Protein AF-A0A1H7P5F9-F1 (afdb_monomer_lite)

Structure (mmCIF, N/CA/C/O backbone):
data_AF-A0A1H7P5F9-F1
#
_entry.id   AF-A0A1H7P5F9-F1
#
loop_
_atom_site.group_PDB
_atom_site.id
_atom_site.type_symbol
_atom_site.label_atom_id
_atom_site.label_alt_id
_atom_site.label_comp_id
_atom_site.label_asym_id
_atom_site.label_entity_id
_atom_site.label_seq_id
_atom_site.pdbx_PDB_ins_code
_atom_site.Cartn_x
_atom_site.Cartn_y
_atom_site.Cartn_z
_atom_site.occupancy
_atom_site.B_iso_or_equiv
_atom_site.auth_seq_id
_atom_site.auth_comp_id
_atom_site.auth_asym_id
_atom_site.auth_atom_id
_atom_site.pdbx_PDB_model_num
ATOM 1 N N . MET A 1 1 ? -18.809 -48.783 -41.019 1.00 44.72 1 MET A N 1
ATOM 2 C CA . MET A 1 1 ? -17.643 -48.450 -41.864 1.00 44.72 1 MET A CA 1
ATOM 3 C C . MET A 1 1 ? -16.505 -48.135 -40.899 1.00 44.72 1 MET A C 1
ATOM 5 O O . MET A 1 1 ? -16.394 -47.000 -40.481 1.00 44.72 1 MET A O 1
ATOM 9 N N . THR A 1 2 ? -15.866 -49.085 -40.213 1.00 42.94 2 THR A N 1
ATOM 10 C CA . THR A 1 2 ? -15.049 -50.239 -40.646 1.00 42.94 2 THR A CA 1
ATOM 11 C C . THR A 1 2 ? -13.835 -49.830 -41.473 1.00 42.94 2 THR A C 1
ATOM 13 O O . THR A 1 2 ? -14.049 -49.273 -42.546 1.00 42.94 2 THR A O 1
ATOM 16 N N . ARG A 1 3 ? -12.647 -50.276 -41.003 1.00 43.41 3 ARG A N 1
ATOM 17 C CA . ARG A 1 3 ? -11.311 -50.387 -41.648 1.00 43.41 3 ARG A CA 1
ATOM 18 C C . ARG A 1 3 ? -10.291 -49.308 -41.211 1.00 43.41 3 ARG A C 1
ATOM 20 O O . ARG A 1 3 ? -10.634 -48.141 -41.223 1.00 43.41 3 ARG A O 1
ATOM 27 N N . THR A 1 4 ? -9.051 -49.599 -40.788 1.00 47.84 4 THR A N 1
ATOM 28 C CA . THR A 1 4 ? -8.259 -50.852 -40.770 1.00 47.84 4 THR A CA 1
ATOM 29 C C . THR A 1 4 ? -7.071 -50.731 -39.803 1.00 47.84 4 THR A C 1
ATOM 31 O O . THR A 1 4 ? -6.454 -49.675 -39.714 1.00 47.84 4 THR A O 1
ATOM 34 N N . SER A 1 5 ? -6.720 -51.848 -39.164 1.00 47.62 5 SER A N 1
ATOM 35 C CA . SER A 1 5 ? -5.436 -52.154 -38.515 1.00 47.62 5 SER A CA 1
ATOM 36 C C . SER A 1 5 ? -4.243 -52.233 -39.481 1.00 47.62 5 SER A C 1
ATOM 38 O O . SER A 1 5 ? -4.428 -52.623 -40.632 1.00 47.62 5 SER A O 1
ATOM 40 N N . SER A 1 6 ? -3.022 -52.028 -38.969 1.00 47.69 6 SER A N 1
ATOM 41 C CA . SER A 1 6 ? -1.807 -52.865 -39.178 1.00 47.69 6 SER A CA 1
ATOM 42 C C . SER A 1 6 ? -0.624 -52.201 -38.446 1.00 47.69 6 SER A C 1
ATOM 44 O O . SER A 1 6 ? -0.371 -51.029 -38.679 1.00 47.69 6 SER A O 1
ATOM 46 N N . LEU A 1 7 ? -0.049 -52.760 -37.373 1.00 47.75 7 LEU A N 1
ATOM 47 C CA . LEU A 1 7 ? 0.849 -53.928 -37.244 1.00 47.75 7 LEU A CA 1
ATOM 48 C C . LEU A 1 7 ? 2.283 -53.718 -37.785 1.00 47.75 7 LEU A C 1
ATOM 50 O O . LEU A 1 7 ? 2.477 -53.593 -38.987 1.00 47.75 7 LEU A O 1
ATOM 54 N N . LEU A 1 8 ? 3.235 -53.914 -36.853 1.00 44.25 8 LEU A N 1
ATOM 55 C CA . LEU A 1 8 ? 4.447 -54.760 -36.932 1.00 44.25 8 LEU A CA 1
ATOM 56 C C . LEU A 1 8 ? 5.853 -54.159 -37.188 1.00 44.25 8 LEU A C 1
ATOM 58 O O . LEU A 1 8 ? 6.039 -53.231 -37.961 1.00 44.25 8 LEU A O 1
ATOM 62 N N . LEU A 1 9 ? 6.814 -54.875 -36.565 1.00 47.16 9 LEU A N 1
ATOM 63 C CA . LEU A 1 9 ? 8.297 -54.876 -36.593 1.00 47.16 9 LEU A CA 1
ATOM 64 C C . LEU A 1 9 ? 9.006 -53.842 -35.687 1.00 47.16 9 LEU A C 1
ATOM 66 O O . LEU A 1 9 ? 8.858 -52.648 -35.882 1.00 47.16 9 LEU A O 1
ATOM 70 N N . ALA A 1 10 ? 9.689 -54.197 -34.585 1.00 46.78 10 ALA A N 1
ATOM 71 C CA . ALA A 1 10 ? 10.784 -55.159 -34.323 1.00 46.78 10 ALA A CA 1
ATOM 72 C C . ALA A 1 10 ? 12.167 -54.720 -34.859 1.00 46.78 10 ALA A C 1
ATOM 74 O O . ALA A 1 10 ? 12.345 -54.574 -36.062 1.00 46.78 10 ALA A O 1
ATOM 75 N N . GLY A 1 11 ? 13.152 -54.597 -33.954 1.00 41.41 11 GLY A N 1
ATOM 76 C CA . GLY A 1 11 ? 14.588 -54.424 -34.252 1.00 41.41 11 GLY A CA 1
ATOM 77 C C . GLY A 1 11 ? 15.309 -53.646 -33.136 1.00 41.41 11 GLY A C 1
ATOM 78 O O . GLY A 1 11 ? 15.104 -52.449 -33.016 1.00 41.41 11 GLY A O 1
ATOM 79 N N . LEU A 1 12 ? 15.917 -54.285 -32.130 1.00 45.88 12 LEU A N 1
ATOM 80 C CA . LEU A 1 12 ? 17.264 -54.892 -32.087 1.00 45.88 12 LEU A CA 1
ATOM 81 C C . LEU A 1 12 ? 18.403 -53.881 -31.771 1.00 45.88 12 LEU A C 1
ATOM 83 O O . LEU A 1 12 ? 18.889 -53.193 -32.653 1.00 45.88 12 LEU A O 1
ATOM 87 N N . VAL A 1 13 ? 18.818 -53.891 -30.492 1.00 49.22 13 VAL A N 1
ATOM 88 C CA . VAL A 1 13 ? 20.190 -53.851 -29.915 1.00 49.22 13 VAL A CA 1
ATOM 89 C C . VAL A 1 13 ? 21.206 -52.794 -30.393 1.00 49.22 13 VAL A C 1
ATOM 91 O O . VAL A 1 13 ? 21.656 -52.842 -31.528 1.00 49.22 13 VAL A O 1
ATOM 94 N N . ALA A 1 14 ? 21.734 -52.001 -29.445 1.00 51.66 14 ALA A N 1
ATOM 95 C CA . ALA A 1 14 ? 23.181 -51.893 -29.160 1.00 51.66 14 ALA A CA 1
ATOM 96 C C . ALA A 1 14 ? 23.442 -50.969 -27.954 1.00 51.66 14 ALA A C 1
ATOM 98 O O . ALA A 1 14 ? 23.385 -49.747 -28.059 1.00 51.66 14 ALA A O 1
ATOM 99 N N . SER A 1 15 ? 23.763 -51.565 -26.804 1.00 54.12 15 SER A N 1
ATOM 100 C CA . SER A 1 15 ? 24.386 -50.864 -25.680 1.00 54.12 15 SER A CA 1
ATOM 101 C C . SER A 1 15 ? 25.860 -50.640 -25.999 1.00 54.12 15 SER A C 1
ATOM 103 O O . SER A 1 15 ? 26.593 -51.607 -26.205 1.00 54.12 15 SER A O 1
ATOM 105 N N . ILE A 1 16 ? 26.306 -49.386 -26.002 1.00 61.62 16 ILE A N 1
ATOM 106 C CA . ILE A 1 16 ? 27.727 -49.039 -26.068 1.00 61.62 16 ILE A CA 1
ATOM 107 C C . ILE A 1 16 ? 28.034 -48.206 -24.825 1.00 61.62 16 ILE A C 1
ATOM 109 O O . ILE A 1 16 ? 27.622 -47.055 -24.714 1.00 61.62 16 ILE A O 1
ATOM 113 N N . VAL A 1 17 ? 28.712 -48.820 -23.856 1.00 56.66 17 VAL A N 1
ATOM 114 C CA . VAL A 1 17 ? 29.304 -48.120 -22.713 1.00 56.66 17 VAL A CA 1
ATOM 115 C C . VAL A 1 17 ? 30.685 -47.657 -23.160 1.00 56.66 17 VAL A C 1
ATOM 117 O O . VAL A 1 17 ? 31.570 -48.482 -23.372 1.00 56.66 17 VAL A O 1
ATOM 120 N N . ALA A 1 18 ? 30.863 -46.349 -23.322 1.00 53.03 18 ALA A N 1
ATOM 121 C CA . ALA A 1 18 ? 32.164 -45.735 -23.549 1.00 53.03 18 ALA A CA 1
ATOM 122 C C . ALA A 1 18 ? 32.508 -44.849 -22.345 1.00 53.03 18 ALA A C 1
ATOM 124 O O . ALA A 1 18 ? 31.961 -43.762 -22.175 1.00 53.03 18 ALA A O 1
ATOM 125 N N . THR A 1 19 ? 33.420 -45.329 -21.501 1.00 53.97 19 THR A N 1
ATOM 126 C CA . THR A 1 19 ? 34.118 -44.504 -20.513 1.00 53.97 19 THR A CA 1
ATOM 127 C C . THR A 1 19 ? 35.189 -43.707 -21.252 1.00 53.97 19 THR A C 1
ATOM 129 O O . THR A 1 19 ? 36.195 -44.270 -21.677 1.00 53.97 19 THR A O 1
ATOM 132 N N . GLY A 1 20 ? 34.972 -42.403 -21.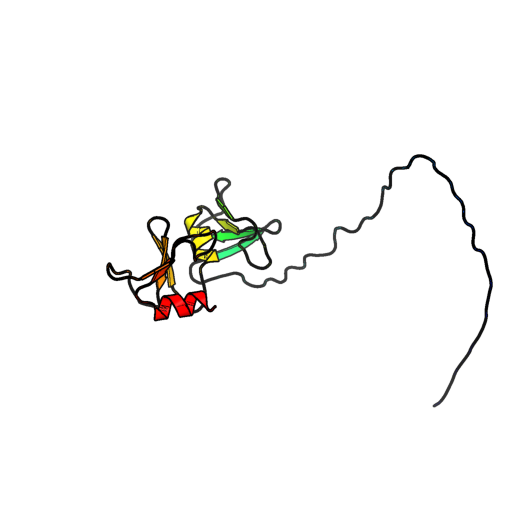411 1.00 44.53 20 GLY A N 1
ATOM 133 C CA . GLY A 1 20 ? 35.951 -41.474 -21.966 1.00 44.53 20 GLY A CA 1
ATOM 134 C C . GLY A 1 20 ? 35.974 -40.178 -21.164 1.00 44.53 20 GLY A C 1
ATOM 135 O O . GLY A 1 20 ? 35.083 -39.349 -21.299 1.00 44.53 20 GLY A O 1
ATOM 136 N N . CYS A 1 21 ? 36.996 -39.999 -20.327 1.00 51.12 21 CYS A N 1
ATOM 137 C CA . CYS A 1 21 ? 37.340 -38.711 -19.733 1.00 51.12 21 CYS A CA 1
ATOM 138 C C . CYS A 1 21 ? 38.146 -37.899 -20.750 1.00 51.12 21 CYS A C 1
ATOM 140 O O . CYS A 1 21 ? 39.348 -38.129 -20.821 1.00 51.12 21 CYS A O 1
ATOM 142 N N . GLN A 1 22 ? 37.545 -36.960 -21.491 1.00 49.72 22 GLN A N 1
ATOM 143 C CA . GLN A 1 22 ? 38.282 -35.863 -22.138 1.00 49.72 22 GLN A CA 1
ATOM 144 C C . GLN A 1 22 ? 37.436 -34.576 -22.191 1.00 49.72 22 GLN A C 1
ATOM 146 O O . GLN A 1 22 ? 36.313 -34.563 -22.682 1.00 49.72 22 GLN A O 1
ATOM 151 N N . THR A 1 23 ? 38.025 -33.534 -21.599 1.00 50.75 23 THR A N 1
ATOM 152 C CA . THR A 1 23 ? 37.916 -32.079 -21.817 1.00 50.75 23 THR A CA 1
ATOM 153 C C . THR A 1 23 ? 36.934 -31.579 -22.881 1.00 50.75 23 THR A C 1
ATOM 155 O O . THR A 1 23 ? 36.986 -31.987 -24.036 1.00 50.75 23 THR A O 1
ATOM 158 N N . GLY A 1 24 ? 36.070 -30.649 -22.457 1.00 53.44 24 GLY A N 1
ATOM 159 C CA . GLY A 1 24 ? 34.863 -30.248 -23.172 1.00 53.44 24 GLY A CA 1
ATOM 160 C C . GLY A 1 24 ? 35.047 -29.373 -24.415 1.00 53.44 24 GLY A C 1
ATOM 161 O O . GLY A 1 24 ? 36.111 -28.792 -24.632 1.00 53.44 24 GLY A O 1
ATOM 162 N N . PRO A 1 25 ? 33.956 -29.220 -25.181 1.00 45.00 25 PRO A N 1
ATOM 163 C CA . PRO A 1 25 ? 33.768 -28.127 -26.113 1.00 45.00 25 PRO A CA 1
ATOM 164 C C . PRO A 1 25 ? 32.578 -27.236 -25.724 1.00 45.00 25 PRO A C 1
ATOM 166 O O . PRO A 1 25 ? 31.573 -27.677 -25.163 1.00 45.00 25 PRO A O 1
ATOM 169 N N . SER A 1 26 ? 32.724 -25.962 -26.070 1.00 51.34 26 SER A N 1
ATOM 170 C CA . SER A 1 26 ? 31.680 -24.959 -26.238 1.00 51.34 26 SER A CA 1
ATOM 171 C C . SER A 1 26 ? 30.434 -25.536 -26.923 1.00 51.34 26 SER A C 1
ATOM 173 O O . SER A 1 26 ? 30.554 -26.183 -27.962 1.00 51.34 26 SER A O 1
ATOM 175 N N . HIS A 1 27 ? 29.248 -25.264 -26.374 1.00 41.50 27 HIS A N 1
ATOM 176 C CA . HIS A 1 27 ? 27.984 -25.439 -27.087 1.00 41.50 27 HIS A CA 1
ATOM 177 C C . HIS A 1 27 ? 27.381 -24.054 -27.326 1.00 41.50 27 HIS A C 1
ATOM 179 O O . HIS A 1 27 ? 26.786 -23.448 -26.436 1.00 41.50 27 HIS A O 1
ATOM 185 N N . GLU A 1 28 ? 27.609 -23.545 -28.534 1.00 39.44 28 GLU A N 1
ATOM 186 C CA . GLU A 1 28 ? 26.688 -22.638 -29.208 1.00 39.44 28 GLU A CA 1
ATOM 187 C C . GLU A 1 28 ? 25.398 -23.405 -29.530 1.00 39.44 28 GLU A C 1
ATOM 189 O O . GLU A 1 28 ? 25.458 -24.560 -29.949 1.00 39.44 28 GLU A O 1
ATOM 194 N N . GLY A 1 29 ? 24.249 -22.743 -29.381 1.00 45.19 29 GLY A N 1
ATOM 195 C CA . GLY A 1 29 ? 23.033 -23.106 -30.109 1.00 45.19 29 GLY A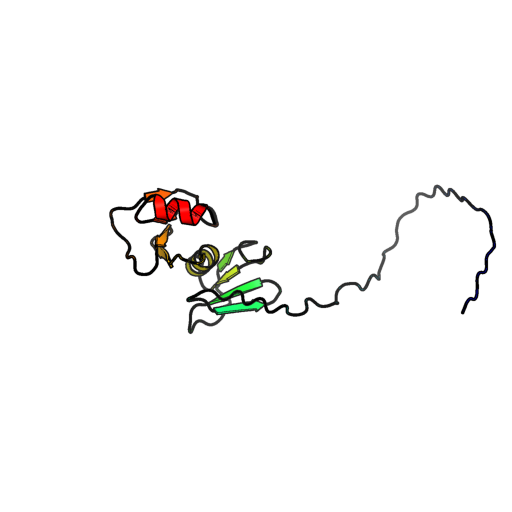 CA 1
ATOM 196 C C . GLY A 1 29 ? 21.975 -23.895 -29.340 1.00 45.19 29 GLY A C 1
ATOM 197 O O . GLY A 1 29 ? 21.671 -25.031 -29.689 1.00 45.19 29 GLY A O 1
ATOM 198 N N . VAL A 1 30 ? 21.319 -23.245 -28.379 1.00 42.75 30 VAL A N 1
ATOM 199 C CA . VAL A 1 30 ? 19.860 -23.372 -28.249 1.00 42.75 30 VAL A CA 1
ATOM 200 C C . VAL A 1 30 ? 19.264 -21.968 -28.259 1.00 42.75 30 VAL A C 1
ATOM 202 O O . VAL A 1 30 ? 19.122 -21.320 -27.227 1.00 42.75 30 VAL A O 1
ATOM 205 N N . ASP A 1 31 ? 18.950 -21.487 -29.461 1.00 44.84 31 ASP A N 1
ATOM 206 C CA . ASP A 1 31 ? 17.992 -20.407 -29.667 1.00 44.84 31 ASP A CA 1
ATOM 207 C C . ASP A 1 31 ? 16.634 -20.876 -29.137 1.00 44.84 31 ASP A C 1
ATOM 209 O O . ASP A 1 31 ? 15.879 -21.586 -29.802 1.00 44.84 31 ASP A O 1
ATOM 213 N N . ALA A 1 32 ? 16.363 -20.532 -27.885 1.00 46.66 32 ALA A N 1
ATOM 214 C CA . ALA A 1 32 ? 15.090 -20.754 -27.222 1.00 46.66 32 ALA A CA 1
ATOM 215 C C . ALA A 1 32 ? 14.796 -19.586 -26.277 1.00 46.66 32 ALA A C 1
ATOM 217 O O . ALA A 1 32 ? 14.463 -19.798 -25.121 1.00 46.66 32 ALA A O 1
ATOM 218 N N . ASP A 1 33 ? 14.937 -18.347 -26.745 1.00 38.59 33 ASP A N 1
ATOM 219 C CA . ASP A 1 33 ? 14.446 -17.196 -25.990 1.00 38.59 33 ASP A CA 1
ATOM 220 C C . ASP A 1 33 ? 13.941 -16.132 -26.962 1.00 38.59 33 ASP A C 1
ATOM 222 O O . ASP A 1 33 ? 14.694 -15.436 -27.638 1.00 38.59 33 ASP A O 1
ATOM 226 N N . GLY A 1 34 ? 12.626 -16.110 -27.138 1.00 45.22 34 GLY A N 1
ATOM 227 C CA . GLY A 1 34 ? 11.981 -15.261 -28.134 1.00 45.22 34 GLY A CA 1
ATOM 228 C C . GLY A 1 34 ? 10.551 -15.655 -28.472 1.00 45.22 34 GLY A C 1
ATOM 229 O O . GLY A 1 34 ? 9.967 -15.084 -29.385 1.00 45.22 34 GLY A O 1
ATOM 230 N N . GLN A 1 35 ? 9.951 -16.602 -27.749 1.00 38.81 35 GLN A N 1
ATOM 231 C CA . GLN A 1 35 ? 8.507 -16.799 -27.783 1.00 38.81 35 GLN A CA 1
ATOM 232 C C . GLN A 1 35 ? 7.873 -16.167 -26.551 1.00 38.81 35 GLN A C 1
ATOM 234 O O . GLN A 1 35 ? 7.572 -16.808 -25.554 1.00 38.81 35 GLN A O 1
ATOM 239 N N . GLN A 1 36 ? 7.608 -14.873 -26.733 1.00 44.78 36 GLN A N 1
ATOM 240 C CA . GLN A 1 36 ? 6.263 -14.355 -26.550 1.00 44.78 36 GLN A CA 1
ATOM 241 C C . GLN A 1 36 ? 5.774 -14.403 -25.097 1.00 44.78 36 GLN A C 1
ATOM 243 O O . GLN A 1 36 ? 4.851 -15.138 -24.755 1.00 44.78 36 GLN A O 1
ATOM 248 N N . ALA A 1 37 ? 6.282 -13.475 -24.278 1.00 39.09 37 ALA A N 1
ATOM 249 C CA . ALA A 1 37 ? 5.436 -12.839 -23.272 1.00 39.09 37 ALA A CA 1
ATOM 250 C C . ALA A 1 37 ? 4.385 -11.999 -24.018 1.00 39.09 37 ALA A C 1
ATOM 252 O O . ALA A 1 37 ? 4.448 -10.775 -24.104 1.00 39.09 37 ALA A O 1
ATOM 253 N N . SER A 1 38 ? 3.453 -12.699 -24.667 1.00 37.91 38 SER A N 1
ATOM 254 C CA . SER A 1 38 ? 2.199 -12.141 -25.135 1.00 37.91 38 SER A CA 1
ATOM 255 C C . SER A 1 38 ? 1.604 -11.375 -23.971 1.00 37.91 38 SER A C 1
ATOM 257 O O . SER A 1 38 ? 1.339 -11.970 -22.928 1.00 37.91 38 SER A O 1
ATOM 259 N N . ALA A 1 39 ? 1.439 -10.072 -24.183 1.00 45.34 39 ALA A N 1
ATOM 260 C CA . ALA A 1 39 ? 0.678 -9.155 -23.365 1.00 45.34 39 ALA A CA 1
ATOM 261 C C . ALA A 1 39 ? -0.685 -9.769 -23.016 1.00 45.34 39 ALA A C 1
ATOM 263 O O . ALA A 1 39 ? -1.692 -9.556 -23.690 1.00 45.34 39 ALA A O 1
ATOM 264 N N . GLN A 1 40 ? -0.721 -10.551 -21.943 1.00 40.56 40 GLN A N 1
ATOM 265 C CA . GLN A 1 40 ? -1.914 -10.680 -21.142 1.00 40.56 40 GLN A CA 1
ATOM 266 C C . GLN A 1 40 ? -1.975 -9.355 -20.397 1.00 40.56 40 GLN A C 1
ATOM 268 O O . GLN A 1 40 ? -1.328 -9.182 -19.370 1.00 40.56 40 GLN A O 1
ATOM 273 N N . ASN A 1 41 ? -2.669 -8.377 -20.981 1.00 45.47 41 ASN A N 1
ATOM 274 C CA . ASN A 1 41 ? -3.001 -7.122 -20.315 1.00 45.47 41 ASN A CA 1
ATOM 275 C C . ASN A 1 41 ? -3.980 -7.427 -19.167 1.00 45.47 41 ASN A C 1
ATOM 277 O O . ASN A 1 41 ? -5.151 -7.054 -19.219 1.00 45.47 41 ASN A O 1
ATOM 281 N N . ALA A 1 42 ? -3.534 -8.164 -18.148 1.00 60.16 42 ALA A N 1
ATOM 282 C CA . ALA A 1 42 ? -4.152 -8.092 -16.844 1.00 60.16 42 ALA A CA 1
ATOM 283 C C . ALA A 1 42 ? -3.938 -6.648 -16.392 1.00 60.16 42 ALA A C 1
ATOM 285 O O . ALA A 1 42 ? -2.804 -6.209 -16.210 1.00 60.16 42 ALA A O 1
ATOM 286 N N . SER A 1 43 ? -5.020 -5.874 -16.322 1.00 81.25 43 SER A N 1
ATOM 287 C CA . SER A 1 43 ? -4.932 -4.523 -15.783 1.00 81.25 43 SER A CA 1
ATOM 288 C C . SER A 1 43 ? -4.531 -4.654 -14.317 1.00 81.25 43 SER A C 1
ATOM 290 O O . SER A 1 43 ? -5.259 -5.224 -13.503 1.00 81.25 43 SER A O 1
ATOM 292 N N . TYR A 1 44 ? -3.333 -4.168 -14.005 1.00 92.25 44 TYR A N 1
ATOM 293 C CA . TYR A 1 44 ? -2.823 -4.054 -12.642 1.00 92.25 44 TYR A CA 1
ATOM 294 C C . TYR A 1 44 ? -3.272 -2.743 -11.988 1.00 92.25 44 TYR A C 1
ATOM 296 O O . TYR A 1 44 ? -2.840 -2.417 -10.881 1.00 92.25 44 TYR A O 1
ATOM 304 N N . ASP A 1 45 ? -4.143 -1.988 -12.659 1.00 91.88 45 ASP A N 1
ATOM 305 C CA . ASP A 1 45 ? -4.594 -0.698 -12.181 1.00 91.88 45 ASP A CA 1
ATOM 306 C C . ASP A 1 45 ? -5.400 -0.863 -10.895 1.00 91.88 45 ASP A C 1
ATOM 308 O O . ASP A 1 45 ? -6.297 -1.700 -10.763 1.00 91.88 45 ASP A O 1
ATOM 312 N N . LYS A 1 46 ? -5.068 -0.014 -9.929 1.00 93.06 46 LYS A N 1
ATOM 313 C CA . LYS A 1 46 ? -5.779 0.111 -8.661 1.00 93.06 46 LYS A CA 1
ATOM 314 C C . LYS A 1 46 ? -6.301 1.541 -8.542 1.00 93.06 46 LYS A C 1
ATOM 316 O O . LYS A 1 46 ? -5.694 2.447 -9.114 1.00 93.06 46 LYS A O 1
ATOM 321 N N . PRO A 1 47 ? -7.392 1.790 -7.797 1.00 90.44 47 PRO A N 1
ATOM 322 C CA . PRO A 1 47 ? -7.898 3.145 -7.603 1.00 90.44 47 PRO A CA 1
ATOM 323 C C . PRO A 1 47 ? -6.791 4.109 -7.155 1.00 90.44 47 PRO A C 1
ATOM 325 O O . PRO A 1 47 ? -6.085 3.838 -6.187 1.00 90.44 47 PRO A O 1
ATOM 328 N N . GLY A 1 48 ? -6.630 5.224 -7.873 1.00 90.06 48 GLY A N 1
ATOM 329 C CA . GLY A 1 48 ? -5.593 6.225 -7.588 1.00 90.06 48 GLY A CA 1
ATOM 330 C C . GLY A 1 48 ? -4.206 5.929 -8.172 1.00 90.06 48 GLY A C 1
ATOM 331 O O . GLY A 1 48 ? -3.301 6.743 -7.983 1.00 90.06 48 GLY A O 1
ATOM 332 N N . PHE A 1 49 ? -4.042 4.826 -8.909 1.00 94.50 49 PHE A N 1
ATOM 333 C CA . PHE A 1 49 ? -2.796 4.449 -9.570 1.00 94.50 49 PHE A CA 1
ATOM 334 C C . PHE A 1 49 ? -3.027 4.133 -11.047 1.00 94.50 49 PHE A C 1
ATOM 336 O O . PHE A 1 49 ? -4.019 3.513 -11.422 1.00 94.50 49 PHE A O 1
ATOM 343 N N . HIS A 1 50 ? -2.071 4.535 -11.870 1.00 93.56 50 HIS A N 1
ATOM 344 C CA . HIS A 1 50 ? -1.910 4.080 -13.237 1.00 93.56 50 HIS A CA 1
ATOM 345 C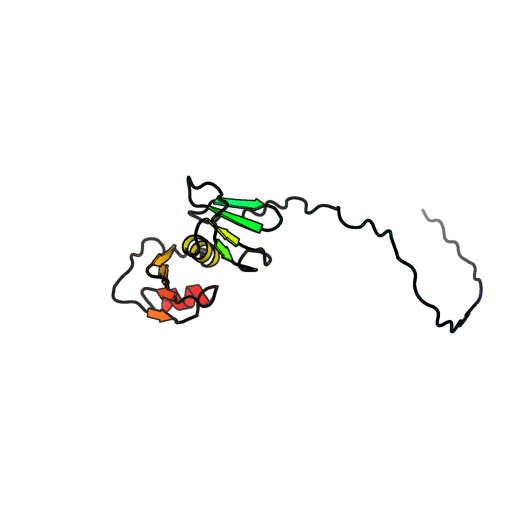 C . HIS A 1 50 ? -0.699 3.155 -13.298 1.00 93.56 50 HIS A C 1
ATOM 347 O O . HIS A 1 50 ? 0.352 3.471 -12.727 1.00 93.56 50 HIS A O 1
ATOM 353 N N . THR A 1 51 ? -0.858 2.012 -13.959 1.00 94.88 51 THR A N 1
ATOM 354 C CA . THR A 1 51 ? 0.186 1.000 -14.053 1.00 94.88 51 THR A CA 1
ATOM 355 C C . THR A 1 51 ? 0.586 0.699 -15.485 1.00 94.88 51 THR A C 1
ATOM 357 O O . THR A 1 51 ? -0.235 0.695 -16.398 1.00 94.88 51 THR A O 1
ATOM 360 N N . GLU A 1 52 ? 1.873 0.427 -15.677 1.00 94.38 52 GLU A N 1
ATOM 361 C CA . GLU A 1 52 ? 2.428 0.062 -16.976 1.00 94.38 52 GLU A CA 1
ATOM 362 C C . GLU A 1 52 ? 3.516 -0.993 -16.787 1.00 94.38 52 GLU A C 1
ATOM 364 O O . GLU A 1 52 ? 4.341 -0.885 -15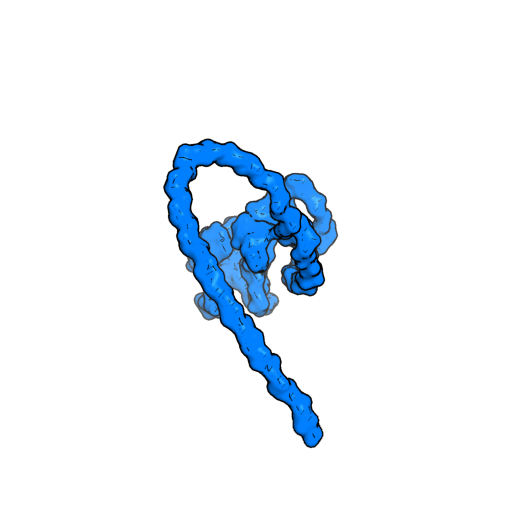.879 1.00 94.38 52 GLU A O 1
ATOM 369 N N . VAL A 1 53 ? 3.533 -2.024 -17.630 1.00 94.81 53 VAL A N 1
ATOM 370 C CA . VAL A 1 53 ? 4.581 -3.049 -17.594 1.00 94.81 53 VAL A CA 1
ATOM 371 C C . VAL A 1 53 ? 5.662 -2.703 -18.611 1.00 94.81 53 VAL A C 1
ATOM 373 O O . VAL A 1 53 ? 5.382 -2.585 -19.799 1.00 94.81 53 VAL A O 1
ATOM 376 N N . GLU A 1 54 ? 6.904 -2.586 -18.149 1.00 92.94 54 GLU A N 1
ATOM 377 C CA . GLU A 1 54 ? 8.088 -2.296 -18.966 1.00 92.94 54 GLU A CA 1
ATOM 378 C C . GLU A 1 54 ? 9.240 -3.188 -18.493 1.00 92.94 54 GLU A C 1
ATOM 380 O O . GLU A 1 54 ? 9.514 -3.264 -17.293 1.00 92.94 54 GLU A O 1
ATOM 385 N N . ASP A 1 55 ? 9.892 -3.902 -19.413 1.00 90.88 55 ASP A N 1
ATOM 386 C CA . ASP A 1 55 ? 11.008 -4.818 -19.118 1.00 90.88 55 ASP A CA 1
ATOM 387 C C . ASP A 1 55 ? 10.717 -5.834 -17.991 1.00 90.88 55 ASP A C 1
ATOM 389 O O . ASP A 1 55 ? 11.568 -6.127 -17.146 1.00 90.88 55 ASP A O 1
ATOM 393 N N . GLY A 1 56 ? 9.480 -6.343 -17.927 1.00 91.12 56 GLY A N 1
ATOM 394 C CA . GLY A 1 56 ? 9.040 -7.281 -16.882 1.00 91.12 56 GLY A CA 1
ATOM 395 C C . GLY A 1 56 ? 8.909 -6.656 -15.486 1.00 91.12 56 GLY A C 1
ATOM 396 O O . GLY A 1 56 ? 8.889 -7.362 -14.475 1.00 91.12 56 GLY A O 1
ATOM 397 N N . ARG A 1 57 ? 8.854 -5.324 -15.403 1.00 95.31 57 ARG A N 1
ATOM 398 C CA . ARG A 1 57 ? 8.669 -4.559 -14.167 1.00 95.31 57 ARG A CA 1
ATOM 399 C C . ARG A 1 57 ? 7.382 -3.761 -14.254 1.00 95.31 57 ARG A C 1
ATOM 401 O O . ARG A 1 57 ? 7.033 -3.245 -15.310 1.00 95.31 57 ARG A O 1
ATOM 408 N N . LEU A 1 58 ? 6.709 -3.626 -13.121 1.00 97.12 58 LEU A N 1
ATOM 409 C CA . LEU A 1 58 ? 5.484 -2.857 -13.017 1.00 97.12 58 LEU A CA 1
ATOM 410 C C . LEU A 1 58 ? 5.807 -1.428 -12.583 1.00 97.12 58 LEU A C 1
ATOM 412 O O . LEU A 1 58 ? 6.189 -1.199 -11.435 1.00 97.12 58 LEU A O 1
ATOM 416 N N . TRP A 1 59 ? 5.642 -0.468 -13.480 1.00 97.38 59 TRP A N 1
ATOM 417 C CA . TRP A 1 59 ? 5.606 0.945 -13.136 1.00 97.38 59 TRP A CA 1
ATOM 418 C C . TRP A 1 59 ? 4.265 1.302 -12.511 1.00 97.38 59 TRP A C 1
ATOM 420 O O . TRP A 1 59 ? 3.215 0.894 -12.994 1.00 97.38 59 TRP A O 1
ATOM 430 N N . VAL A 1 60 ? 4.322 2.079 -11.437 1.00 97.19 60 VAL A N 1
ATOM 431 C CA . VAL A 1 60 ? 3.178 2.575 -10.682 1.00 97.19 60 VAL A CA 1
ATOM 432 C C . VAL A 1 60 ? 3.318 4.084 -10.557 1.00 97.19 60 VAL A C 1
ATOM 434 O O . VAL A 1 60 ? 4.289 4.589 -9.988 1.00 97.19 60 VAL A O 1
ATOM 437 N N . LEU A 1 61 ? 2.331 4.796 -11.087 1.00 96.31 61 LEU A N 1
ATOM 438 C CA . LEU A 1 61 ? 2.293 6.251 -11.165 1.00 96.31 61 LEU A CA 1
ATOM 439 C C . LEU A 1 61 ? 0.965 6.754 -10.600 1.00 96.31 61 LEU A C 1
ATOM 441 O O . LEU A 1 61 ? -0.068 6.103 -10.741 1.00 96.31 61 LEU A O 1
ATOM 445 N N . ARG A 1 62 ? 0.964 7.927 -9.970 1.00 94.25 62 ARG A N 1
ATOM 446 C CA . ARG A 1 62 ? -0.285 8.643 -9.668 1.00 94.25 62 ARG A CA 1
ATOM 447 C C . ARG A 1 62 ? -0.758 9.424 -10.900 1.00 94.25 62 ARG A C 1
ATOM 449 O O . ARG A 1 62 ? 0.044 9.682 -11.800 1.00 94.25 62 ARG A O 1
ATOM 456 N N . PRO A 1 63 ? -2.034 9.846 -10.952 1.00 91.56 63 PRO A N 1
ATOM 457 C CA . PRO A 1 63 ? -2.533 10.669 -12.048 1.00 91.56 63 PRO A CA 1
ATOM 458 C C . PRO A 1 63 ? -1.654 11.903 -12.292 1.00 91.56 63 PRO A C 1
ATOM 460 O O . PRO A 1 63 ? -1.381 12.669 -11.368 1.00 91.56 63 PRO A O 1
ATOM 463 N N . GLY A 1 64 ? -1.210 12.081 -13.538 1.00 90.38 64 GLY A N 1
ATOM 464 C CA . GLY A 1 64 ? -0.357 13.200 -13.952 1.00 90.38 64 GLY A CA 1
ATOM 465 C C . GLY A 1 64 ? 1.135 13.043 -13.637 1.00 90.38 64 GLY A C 1
ATOM 466 O O . GLY A 1 64 ? 1.890 13.981 -13.874 1.00 90.38 64 GLY A O 1
ATOM 467 N N . GLN A 1 65 ? 1.572 11.897 -13.111 1.00 93.50 65 GLN A N 1
ATOM 468 C CA . GLN A 1 65 ? 2.993 11.590 -12.959 1.00 93.50 65 GLN A CA 1
ATOM 469 C C . GLN A 1 65 ? 3.544 10.894 -14.203 1.00 93.50 65 GLN A C 1
ATOM 471 O O . GLN A 1 65 ? 2.875 10.063 -14.812 1.00 93.50 65 GLN A O 1
ATOM 476 N N . GLU A 1 66 ? 4.798 11.194 -14.522 1.00 94.12 66 GLU A N 1
ATOM 477 C CA . GLU A 1 66 ? 5.561 10.538 -15.582 1.00 94.12 66 GLU A CA 1
ATOM 478 C C . GLU A 1 66 ? 6.718 9.738 -14.979 1.00 94.12 66 GLU A C 1
ATOM 480 O O . GLU A 1 66 ? 7.167 10.011 -13.862 1.00 94.12 66 GLU A O 1
ATOM 485 N N . LYS A 1 67 ? 7.211 8.736 -15.713 1.00 95.56 67 LYS A N 1
ATOM 486 C CA . LYS A 1 67 ? 8.367 7.929 -15.300 1.00 95.56 67 LYS A CA 1
ATOM 487 C C . LYS A 1 67 ? 9.618 8.812 -15.180 1.00 95.56 67 LYS A C 1
ATOM 489 O O . LYS A 1 67 ? 9.817 9.743 -15.955 1.00 95.56 67 LYS A O 1
ATOM 494 N N . SER A 1 68 ? 10.496 8.490 -14.231 1.00 93.81 68 SER A N 1
ATOM 495 C CA . SER A 1 68 ? 11.761 9.203 -14.015 1.00 93.81 68 SER A CA 1
ATOM 496 C C . SER A 1 68 ? 12.910 8.234 -13.754 1.00 93.81 68 SER A C 1
ATOM 498 O O . SER A 1 68 ? 12.726 7.174 -13.150 1.00 93.81 68 SER A O 1
ATOM 500 N N . GLU A 1 69 ? 14.127 8.619 -14.145 1.00 94.06 69 GLU A N 1
ATOM 501 C CA . GLU A 1 69 ? 15.348 7.877 -13.810 1.00 94.06 69 GLU A CA 1
ATOM 502 C C . GLU A 1 69 ? 15.558 7.771 -12.295 1.00 94.06 69 GLU A C 1
ATOM 504 O O . GLU A 1 69 ? 16.042 6.751 -11.809 1.00 94.06 69 GLU A O 1
ATOM 509 N N . LYS A 1 70 ? 15.124 8.779 -11.527 1.00 95.50 70 LYS A N 1
ATOM 510 C CA . LYS A 1 70 ? 15.124 8.727 -10.064 1.00 95.50 70 LYS A CA 1
ATOM 511 C C . LYS A 1 70 ? 13.807 8.127 -9.574 1.00 95.50 70 LYS A C 1
ATOM 513 O O . LYS A 1 70 ? 12.799 8.819 -9.480 1.00 95.50 70 LYS A O 1
ATOM 518 N N . HIS A 1 71 ? 13.840 6.841 -9.250 1.00 96.88 71 HIS A N 1
ATOM 519 C CA . HIS A 1 71 ? 12.681 6.069 -8.806 1.00 96.88 71 HIS A CA 1
ATOM 520 C C . HIS A 1 71 ? 13.052 5.134 -7.650 1.00 96.88 71 HIS A C 1
ATOM 522 O O . HIS A 1 71 ? 14.214 4.780 -7.443 1.00 96.88 71 HIS A O 1
ATOM 528 N N . ALA A 1 72 ? 12.046 4.704 -6.898 1.00 97.12 72 ALA A N 1
ATOM 529 C CA . ALA A 1 72 ? 12.147 3.593 -5.968 1.00 97.12 72 ALA A CA 1
ATOM 530 C C . ALA A 1 72 ? 11.803 2.280 -6.680 1.00 97.12 72 ALA A C 1
ATOM 532 O O . ALA A 1 72 ? 10.929 2.244 -7.545 1.00 97.12 72 ALA A O 1
ATOM 533 N N . THR A 1 73 ? 12.464 1.192 -6.280 1.00 97.50 73 THR A N 1
ATOM 534 C CA . THR A 1 73 ? 12.142 -0.161 -6.746 1.00 97.50 73 THR A CA 1
ATOM 535 C C . THR A 1 73 ? 11.901 -1.075 -5.550 1.00 97.50 73 THR A C 1
ATOM 537 O O . THR A 1 73 ? 12.762 -1.207 -4.681 1.00 97.50 73 THR A O 1
ATOM 540 N N . LEU A 1 74 ? 10.741 -1.727 -5.516 1.00 97.38 74 LEU A N 1
ATOM 541 C CA . LEU A 1 74 ? 10.428 -2.807 -4.589 1.00 97.38 74 LEU A CA 1
ATOM 542 C C . LEU A 1 74 ? 10.554 -4.141 -5.325 1.00 97.38 74 LEU A C 1
ATOM 544 O O . LEU A 1 74 ? 9.764 -4.456 -6.216 1.00 97.38 74 LEU A O 1
ATOM 548 N N . ILE A 1 75 ? 11.571 -4.916 -4.962 1.00 96.75 75 ILE A N 1
ATOM 549 C CA . ILE A 1 75 ? 11.865 -6.201 -5.597 1.00 96.75 75 ILE A CA 1
ATOM 550 C C . ILE A 1 75 ? 10.833 -7.241 -5.162 1.00 96.75 75 ILE A C 1
ATOM 552 O O . ILE A 1 75 ? 10.543 -7.357 -3.971 1.00 96.75 75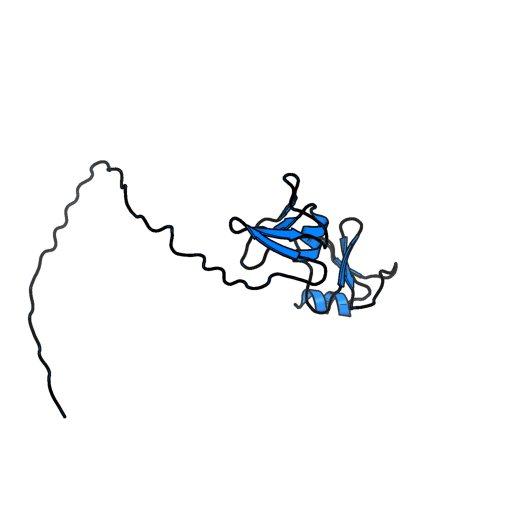 ILE A O 1
ATOM 556 N N . ALA A 1 76 ? 10.303 -7.985 -6.136 1.00 94.94 76 ALA A N 1
ATOM 557 C CA . ALA A 1 76 ? 9.336 -9.066 -5.938 1.00 94.94 76 ALA A CA 1
ATOM 558 C C . ALA A 1 76 ? 8.105 -8.680 -5.093 1.00 94.94 76 ALA A C 1
ATOM 560 O O . ALA A 1 76 ? 7.558 -9.500 -4.360 1.00 94.94 76 ALA A O 1
ATOM 561 N N . ALA A 1 77 ? 7.691 -7.412 -5.164 1.00 96.00 77 ALA A N 1
ATOM 562 C CA . ALA A 1 77 ? 6.560 -6.881 -4.402 1.00 96.00 77 ALA A CA 1
ATOM 563 C C . ALA A 1 77 ? 5.284 -6.728 -5.243 1.00 96.00 77 ALA A C 1
ATOM 565 O O . ALA A 1 77 ? 4.225 -6.418 -4.701 1.00 96.00 77 ALA A O 1
ATOM 566 N N . GLY A 1 78 ? 5.394 -6.880 -6.562 1.00 93.19 78 GLY A N 1
ATOM 567 C CA . GLY A 1 78 ? 4.291 -6.738 -7.497 1.00 93.19 78 GLY A CA 1
ATOM 568 C C . GLY A 1 78 ? 3.525 -8.039 -7.718 1.00 93.19 78 GLY A C 1
ATOM 569 O O . GLY A 1 78 ? 3.926 -9.099 -7.227 1.00 93.19 78 GLY A O 1
ATOM 570 N N . PRO A 1 79 ? 2.435 -7.966 -8.498 1.00 92.19 79 PRO A N 1
ATOM 571 C CA . PRO A 1 79 ? 1.747 -9.142 -9.018 1.00 92.19 79 PRO A CA 1
ATOM 572 C C . PRO A 1 79 ? 2.740 -10.098 -9.683 1.00 92.19 79 PRO A C 1
ATOM 574 O O . PRO A 1 79 ? 3.722 -9.654 -10.278 1.00 92.19 79 PRO A O 1
ATOM 577 N N . GLU A 1 80 ? 2.511 -11.403 -9.534 1.00 91.56 80 GLU A N 1
ATOM 578 C CA . GLU A 1 80 ? 3.349 -12.454 -10.137 1.00 91.56 80 GLU A CA 1
ATOM 579 C C . GLU A 1 80 ? 4.844 -12.386 -9.752 1.00 91.56 80 GLU A C 1
ATOM 581 O O . GLU A 1 80 ? 5.700 -12.953 -10.424 1.00 91.56 80 GLU A O 1
ATOM 586 N N . GLY A 1 81 ? 5.185 -11.697 -8.655 1.00 91.81 81 GLY A N 1
ATOM 587 C CA . GLY A 1 81 ? 6.575 -11.523 -8.226 1.00 91.81 81 GLY A CA 1
ATOM 588 C C . GLY A 1 81 ? 7.350 -10.480 -9.037 1.00 91.81 81 GLY A C 1
ATOM 589 O O . GLY A 1 81 ? 8.577 -10.415 -8.938 1.00 91.81 81 GLY A O 1
ATOM 590 N N . MET A 1 82 ? 6.665 -9.629 -9.808 1.00 95.25 82 MET A N 1
ATOM 591 C CA . MET A 1 82 ? 7.303 -8.524 -10.522 1.00 95.25 82 MET A CA 1
ATOM 592 C C . MET A 1 82 ? 7.939 -7.508 -9.563 1.00 95.25 82 MET A C 1
ATOM 594 O O . MET A 1 82 ? 7.518 -7.314 -8.418 1.00 95.25 82 MET A O 1
ATOM 598 N N . SER A 1 83 ? 8.962 -6.803 -10.050 1.00 97.19 83 SER A N 1
ATOM 599 C CA . SER A 1 83 ? 9.458 -5.612 -9.353 1.00 97.19 83 SER A CA 1
ATOM 600 C C . SER A 1 83 ? 8.494 -4.450 -9.566 1.00 97.19 83 SER A C 1
ATOM 602 O O . SER A 1 83 ? 8.090 -4.202 -10.698 1.00 97.19 83 SER A O 1
ATOM 604 N N . VAL A 1 84 ? 8.180 -3.714 -8.503 1.00 98.06 84 VAL A N 1
ATOM 605 C CA . VAL A 1 84 ? 7.358 -2.498 -8.571 1.00 98.06 84 VAL A CA 1
ATOM 606 C C . VAL A 1 84 ? 8.268 -1.281 -8.588 1.00 98.06 84 VAL A C 1
ATOM 608 O O . VAL A 1 84 ? 9.095 -1.126 -7.690 1.00 98.06 84 VAL A O 1
ATOM 611 N N . LYS A 1 85 ? 8.108 -0.415 -9.584 1.00 98.00 85 LYS A N 1
ATOM 612 C CA . LYS A 1 85 ? 8.802 0.867 -9.706 1.00 98.00 85 LYS A CA 1
ATOM 613 C C . LYS A 1 85 ? 7.811 2.001 -9.483 1.00 98.00 85 LYS A C 1
ATOM 615 O O . LYS A 1 85 ? 6.726 1.979 -10.048 1.00 98.00 85 LYS A O 1
ATOM 620 N N . ALA A 1 86 ? 8.190 3.003 -8.704 1.00 97.81 86 ALA A N 1
ATOM 621 C CA . ALA A 1 86 ? 7.423 4.239 -8.553 1.00 97.81 86 ALA A CA 1
ATOM 622 C C . ALA A 1 86 ? 8.377 5.412 -8.323 1.00 97.81 86 ALA A C 1
ATOM 624 O O . ALA A 1 86 ? 9.541 5.199 -7.985 1.00 97.81 86 ALA A O 1
ATOM 625 N N . LEU A 1 87 ? 7.906 6.650 -8.472 1.00 97.62 87 LEU A N 1
ATOM 626 C CA . LEU A 1 87 ? 8.747 7.837 -8.255 1.00 97.62 87 LEU A CA 1
ATOM 627 C C . LEU A 1 87 ? 9.320 7.918 -6.835 1.00 97.62 87 LEU A C 1
ATOM 629 O O . LEU A 1 87 ? 10.427 8.413 -6.630 1.00 97.62 87 LEU A O 1
ATOM 633 N N . ASP A 1 88 ? 8.601 7.367 -5.865 1.00 96.31 88 ASP A N 1
ATOM 634 C CA . ASP A 1 88 ? 9.013 7.306 -4.475 1.00 96.31 88 ASP A CA 1
ATOM 635 C C . ASP A 1 88 ? 8.577 5.980 -3.826 1.00 96.31 88 ASP A C 1
ATOM 637 O O . ASP A 1 88 ? 7.727 5.238 -4.330 1.00 96.31 88 ASP A O 1
ATOM 641 N N . ARG A 1 89 ? 9.204 5.652 -2.692 1.00 96.06 89 ARG A N 1
ATOM 642 C CA . ARG A 1 89 ? 8.957 4.390 -1.985 1.00 96.06 89 ARG A CA 1
ATOM 643 C C . ARG A 1 89 ? 7.565 4.338 -1.350 1.00 96.06 89 ARG A C 1
ATOM 645 O O . ARG A 1 89 ? 7.036 3.243 -1.178 1.00 96.06 89 ARG A O 1
ATOM 652 N N . GLU A 1 90 ? 6.996 5.478 -0.976 1.00 95.88 90 GLU A N 1
ATOM 653 C CA . GLU A 1 90 ? 5.695 5.554 -0.311 1.00 95.88 90 GLU A CA 1
ATOM 654 C C . GLU A 1 90 ? 4.583 5.184 -1.288 1.00 95.88 90 GLU A C 1
ATOM 656 O O . GLU A 1 90 ? 3.807 4.278 -1.002 1.00 95.88 90 GLU A O 1
ATOM 661 N N . THR A 1 91 ? 4.596 5.768 -2.485 1.00 96.44 91 THR A N 1
ATOM 662 C CA . THR A 1 91 ? 3.693 5.437 -3.591 1.00 96.44 91 THR A CA 1
ATOM 663 C C . THR A 1 91 ? 3.785 3.953 -3.958 1.00 96.44 91 THR A C 1
ATOM 665 O O . THR A 1 91 ? 2.756 3.289 -4.090 1.00 96.44 91 THR A O 1
ATOM 668 N N . ALA A 1 92 ? 4.998 3.389 -4.049 1.00 97.19 92 ALA A N 1
ATOM 669 C CA . ALA A 1 92 ? 5.164 1.955 -4.303 1.00 97.19 92 ALA A CA 1
ATOM 670 C C . ALA A 1 92 ? 4.546 1.093 -3.185 1.00 97.19 92 ALA A C 1
ATOM 672 O O . ALA A 1 92 ? 3.874 0.103 -3.465 1.00 97.19 92 ALA A 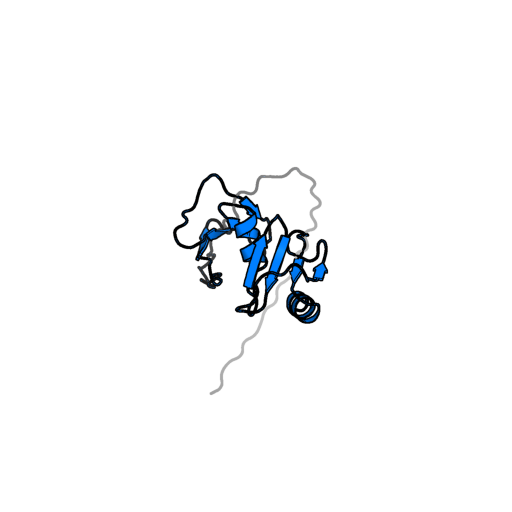O 1
ATOM 673 N N . LEU A 1 93 ? 4.757 1.458 -1.916 1.00 97.62 93 LEU A N 1
ATOM 674 C CA . LEU A 1 93 ? 4.211 0.714 -0.781 1.00 97.62 93 LEU A CA 1
ATOM 675 C C . LEU A 1 93 ? 2.695 0.834 -0.658 1.00 97.62 93 LEU A C 1
ATOM 677 O O . LEU A 1 93 ? 2.054 -0.170 -0.363 1.00 97.62 93 LEU A O 1
ATOM 681 N N . GLU A 1 94 ? 2.126 2.017 -0.885 1.00 97.50 94 GLU A N 1
ATOM 682 C CA . GLU A 1 94 ? 0.674 2.207 -0.911 1.00 97.50 94 GLU A CA 1
ATOM 683 C C . GLU A 1 94 ? 0.034 1.325 -1.974 1.00 97.50 94 GLU A C 1
ATOM 685 O O . GLU A 1 94 ? -0.916 0.603 -1.679 1.00 97.50 94 GLU A O 1
ATOM 690 N N . TYR A 1 95 ? 0.587 1.313 -3.188 1.00 97.31 95 TYR A N 1
ATOM 691 C CA . TYR A 1 95 ? 0.084 0.459 -4.256 1.00 97.31 95 TYR A CA 1
ATOM 692 C C . TYR A 1 95 ? 0.136 -1.025 -3.878 1.00 97.31 95 TYR A C 1
ATOM 694 O O . TYR A 1 95 ? -0.859 -1.738 -4.029 1.00 97.31 95 TYR A O 1
ATOM 702 N N . VAL A 1 96 ? 1.268 -1.501 -3.348 1.00 97.06 96 VAL A N 1
ATOM 703 C CA . VAL A 1 96 ? 1.422 -2.906 -2.928 1.00 97.06 96 VAL A CA 1
ATOM 704 C C . VAL A 1 96 ? 0.447 -3.253 -1.800 1.00 97.06 96 VAL A C 1
ATOM 706 O O . VAL A 1 96 ? -0.128 -4.337 -1.799 1.00 97.06 96 VAL A O 1
ATOM 709 N N . ALA A 1 97 ? 0.226 -2.329 -0.867 1.00 97.19 97 ALA A N 1
ATOM 710 C CA . ALA A 1 97 ? -0.696 -2.499 0.249 1.00 97.19 97 ALA A CA 1
ATOM 711 C C . ALA A 1 97 ? -2.174 -2.325 -0.137 1.00 97.19 97 ALA A C 1
ATOM 713 O O . ALA A 1 97 ? -3.050 -2.735 0.616 1.00 97.19 97 ALA A O 1
ATOM 714 N N . THR A 1 98 ? -2.482 -1.731 -1.290 1.00 96.38 98 THR A N 1
ATOM 715 C CA . THR A 1 98 ? -3.868 -1.482 -1.698 1.00 96.38 98 THR A CA 1
ATOM 716 C C . THR A 1 98 ? -4.593 -2.801 -1.950 1.00 96.38 98 THR A C 1
ATOM 718 O O . THR A 1 98 ? -4.197 -3.580 -2.828 1.00 96.38 98 THR A O 1
ATOM 721 N N . LYS A 1 99 ? -5.680 -3.011 -1.201 1.00 94.81 99 LYS A N 1
ATOM 722 C CA . LYS A 1 99 ? -6.590 -4.156 -1.300 1.00 94.81 99 LYS A CA 1
ATOM 723 C C . LYS A 1 99 ? -8.031 -3.680 -1.535 1.00 94.81 99 LYS A C 1
ATOM 725 O O . LYS A 1 99 ? -8.379 -2.587 -1.082 1.00 94.81 99 LYS A O 1
ATOM 730 N N . PRO A 1 100 ? -8.881 -4.465 -2.222 1.00 93.25 100 PRO A N 1
ATOM 731 C CA . PRO A 1 100 ? -10.285 -4.114 -2.415 1.00 93.25 100 PRO A CA 1
ATOM 732 C C . PRO A 1 100 ? -11.010 -3.873 -1.085 1.00 93.25 100 PRO A C 1
ATOM 734 O O . PRO A 1 100 ? -10.856 -4.635 -0.132 1.00 93.25 100 PRO A O 1
ATOM 737 N N . GLY A 1 101 ? -11.826 -2.819 -1.037 1.00 94.12 101 GLY A N 1
ATOM 738 C CA . GLY A 1 101 ? -12.603 -2.465 0.154 1.00 94.12 101 GLY A CA 1
ATOM 739 C C . GLY A 1 101 ? -11.847 -1.647 1.203 1.00 94.12 101 GLY A C 1
ATOM 740 O O . GLY A 1 101 ? -12.445 -1.316 2.223 1.00 94.12 101 GLY A O 1
ATOM 741 N N . PHE A 1 102 ? -10.588 -1.273 0.950 1.00 96.44 102 PHE A N 1
ATOM 742 C CA . PHE A 1 102 ? -9.810 -0.417 1.844 1.00 96.44 102 PHE A CA 1
ATOM 743 C C . PHE A 1 102 ? -9.225 0.791 1.119 1.00 96.44 102 PHE A C 1
ATOM 745 O O . PHE A 1 102 ? -8.732 0.695 -0.004 1.00 96.44 102 PHE A O 1
ATOM 752 N N . GLU A 1 103 ? -9.221 1.925 1.808 1.00 95.56 103 GLU A N 1
ATOM 753 C CA . GLU A 1 103 ? -8.383 3.067 1.477 1.00 95.56 103 GLU A CA 1
ATOM 754 C C . GLU A 1 103 ? -7.058 2.935 2.229 1.00 95.56 103 GLU A C 1
ATOM 756 O O . GLU A 1 103 ? -7.033 2.821 3.457 1.00 95.56 103 GLU A O 1
ATOM 761 N N . VAL A 1 104 ? -5.949 2.950 1.487 1.00 96.69 104 VAL A N 1
ATOM 762 C CA . VAL A 1 104 ? -4.603 2.817 2.050 1.00 96.69 104 VAL A CA 1
ATOM 763 C C . VAL A 1 104 ? -3.815 4.096 1.821 1.00 96.69 104 VAL A C 1
ATOM 765 O O . VAL A 1 104 ? -3.741 4.582 0.696 1.00 96.69 104 VAL A O 1
ATOM 768 N N . LYS A 1 105 ? -3.227 4.646 2.888 1.00 95.88 105 LYS A N 1
ATOM 769 C CA . LYS A 1 105 ? -2.450 5.897 2.842 1.00 95.88 105 LYS A CA 1
ATOM 770 C C . LYS A 1 105 ? -1.152 5.752 3.628 1.00 95.88 105 LYS A C 1
ATOM 772 O O . LYS A 1 105 ? -1.169 5.262 4.757 1.00 95.88 105 LYS A O 1
ATOM 777 N N . MET A 1 106 ? -0.030 6.183 3.062 1.00 96.06 106 MET A N 1
ATOM 778 C CA . MET A 1 106 ? 1.241 6.278 3.770 1.00 96.06 106 MET A CA 1
ATOM 779 C C . MET A 1 106 ? 1.313 7.619 4.491 1.00 96.06 106 MET A C 1
ATOM 781 O O . MET A 1 106 ? 1.227 8.675 3.874 1.00 96.06 106 MET A O 1
ATOM 785 N N . VAL A 1 107 ? 1.488 7.582 5.808 1.00 96.06 107 VAL A N 1
ATOM 786 C CA . VAL A 1 107 ? 1.686 8.782 6.625 1.00 96.06 107 VAL A CA 1
ATOM 787 C C . VAL A 1 107 ? 2.776 8.495 7.645 1.00 96.06 107 VAL A C 1
ATOM 789 O O . VAL A 1 107 ? 2.676 7.541 8.419 1.00 96.06 107 VAL A O 1
ATOM 792 N N . GLU A 1 108 ? 3.835 9.307 7.624 1.00 93.75 108 GLU A N 1
ATOM 793 C CA . GLU A 1 108 ? 4.977 9.208 8.548 1.00 93.75 108 GLU A CA 1
ATOM 794 C C . GLU A 1 108 ? 5.621 7.804 8.573 1.00 93.75 108 GLU A C 1
ATOM 796 O O . GLU A 1 108 ? 5.951 7.260 9.631 1.00 93.75 108 GLU A O 1
ATOM 801 N N . GLY A 1 109 ? 5.762 7.174 7.400 1.00 94.38 109 GLY A N 1
ATOM 802 C CA . GLY A 1 109 ? 6.335 5.829 7.264 1.00 94.38 109 GLY A CA 1
ATOM 803 C C . GLY A 1 109 ? 5.444 4.694 7.785 1.00 94.38 109 GLY A C 1
ATOM 804 O O . GLY A 1 109 ? 5.929 3.585 8.034 1.00 94.38 109 GLY A O 1
ATOM 805 N N . ARG A 1 110 ? 4.148 4.955 7.984 1.00 97.38 110 ARG A N 1
ATOM 806 C CA . ARG A 1 110 ? 3.155 3.975 8.436 1.00 97.38 110 ARG A CA 1
ATOM 807 C C . ARG A 1 110 ? 2.006 3.909 7.443 1.00 97.38 110 ARG A C 1
ATOM 809 O O . ARG A 1 110 ? 1.536 4.935 6.963 1.00 97.38 110 ARG A O 1
ATOM 816 N N . LEU A 1 111 ? 1.533 2.697 7.181 1.00 98.06 111 LEU A N 1
ATOM 817 C CA . LEU A 1 111 ? 0.383 2.461 6.319 1.00 98.06 111 LEU A CA 1
ATOM 818 C C . LEU A 1 111 ? -0.892 2.522 7.152 1.00 98.06 111 LEU A C 1
ATOM 820 O O . LEU A 1 111 ? -1.118 1.675 8.015 1.00 98.06 111 LEU A O 1
ATOM 824 N N . TRP A 1 112 ? -1.716 3.523 6.886 1.00 98.31 112 TRP A N 1
ATOM 825 C CA . TRP A 1 112 ? -3.077 3.601 7.385 1.00 98.31 112 TRP A CA 1
ATOM 826 C C . TRP A 1 112 ? -4.000 2.787 6.497 1.00 98.31 112 TRP A C 1
ATOM 828 O O . TRP A 1 112 ? -3.991 2.958 5.282 1.00 98.31 112 TRP A O 1
ATOM 838 N N . ILE A 1 113 ? -4.784 1.924 7.130 1.00 98.12 113 ILE A N 1
ATOM 839 C CA . ILE A 1 113 ? -5.808 1.082 6.533 1.00 98.12 113 ILE A CA 1
ATOM 840 C C . ILE A 1 113 ? -7.158 1.587 7.037 1.00 98.12 113 ILE A C 1
ATOM 842 O O . ILE A 1 113 ? -7.420 1.581 8.243 1.00 98.12 113 ILE A O 1
ATOM 846 N N . LEU A 1 114 ? -7.991 2.057 6.117 1.00 97.69 114 LEU A N 1
ATOM 847 C CA . LEU A 1 114 ? -9.268 2.704 6.403 1.00 97.69 114 LEU A CA 1
ATOM 848 C C . LEU A 1 114 ? -10.372 2.031 5.581 1.00 97.69 114 LEU A C 1
ATOM 850 O O . LEU A 1 114 ? -10.131 1.623 4.444 1.00 97.69 114 LEU A O 1
ATOM 854 N N . LYS A 1 115 ? -11.591 1.936 6.119 1.00 96.19 115 LYS A N 1
ATOM 855 C CA . LYS A 1 115 ? -12.774 1.648 5.289 1.00 96.19 115 LYS A CA 1
ATOM 856 C C . LYS A 1 115 ? -13.122 2.905 4.461 1.00 96.19 115 LYS A C 1
ATOM 858 O O . LYS A 1 115 ? -12.754 4.012 4.866 1.00 96.19 115 LYS A O 1
ATOM 863 N N . PRO A 1 116 ? -13.818 2.776 3.317 1.00 94.38 116 PRO A N 1
ATOM 864 C CA . PRO A 1 116 ? -14.128 3.916 2.460 1.00 94.38 116 PRO A CA 1
ATOM 865 C C . PRO A 1 116 ? -14.848 5.039 3.212 1.00 94.38 116 PRO A C 1
ATOM 867 O O . PRO A 1 116 ? -15.815 4.788 3.934 1.00 94.38 116 PRO A O 1
ATOM 870 N N . GLY A 1 117 ? -14.371 6.273 3.047 1.00 92.50 117 GLY A N 1
ATOM 871 C CA . GLY A 1 117 ? -14.926 7.453 3.721 1.00 92.50 117 GLY A CA 1
ATOM 872 C C . GLY A 1 117 ? -14.558 7.607 5.202 1.00 92.50 117 GLY A C 1
ATOM 873 O O . GLY A 1 117 ? -15.056 8.526 5.850 1.00 92.50 117 GLY A O 1
ATOM 874 N N . GLN A 1 118 ? -13.697 6.748 5.753 1.00 94.88 118 GLN A N 1
ATOM 875 C CA . GLN A 1 118 ? -13.121 6.968 7.078 1.00 94.88 118 GLN A CA 1
ATOM 876 C C . GLN A 1 118 ? -11.924 7.921 7.013 1.00 94.88 118 GLN A C 1
ATOM 878 O O . GLN A 1 118 ? -11.146 7.928 6.059 1.00 94.88 118 GLN A O 1
ATOM 883 N N . GLU A 1 119 ? -11.740 8.686 8.085 1.00 94.81 119 GLU A N 1
ATOM 884 C CA . GLU A 1 119 ? -10.587 9.562 8.270 1.00 94.81 119 GLU A CA 1
ATOM 885 C C . GLU A 1 119 ? -9.684 9.046 9.392 1.00 94.81 119 GLU A C 1
ATOM 887 O O . GLU A 1 119 ? -10.120 8.350 10.309 1.00 94.81 119 GLU A O 1
ATOM 892 N N . MET A 1 120 ? -8.398 9.387 9.318 1.00 96.06 120 MET A N 1
ATOM 893 C CA . MET A 1 120 ? -7.413 9.017 10.335 1.00 96.06 120 MET A CA 1
ATOM 894 C C . MET A 1 120 ? -7.757 9.674 11.678 1.00 96.06 120 MET A C 1
ATOM 896 O O . MET A 1 120 ? -8.144 10.839 11.727 1.00 96.06 120 MET A O 1
ATOM 900 N N . SER A 1 121 ? -7.571 8.945 12.778 1.00 94.75 121 SER A N 1
ATOM 901 C CA . SER A 1 121 ? -7.867 9.425 14.131 1.00 94.75 121 SER A CA 1
ATOM 902 C C . SER A 1 121 ? -6.728 9.120 15.097 1.00 94.75 121 SER A C 1
ATOM 904 O O . SER A 1 121 ? -6.008 8.134 14.947 1.00 94.75 121 SER A O 1
ATOM 906 N N . GLU A 1 122 ? -6.592 9.931 16.147 1.00 93.69 122 GLU A N 1
ATOM 907 C CA . GLU A 1 122 ? -5.643 9.674 17.234 1.00 93.69 122 GLU A CA 1
ATOM 908 C C . GLU A 1 122 ? -5.907 8.334 17.931 1.00 93.69 122 GLU A C 1
ATOM 910 O O . GLU A 1 122 ? -4.963 7.651 18.325 1.00 93.69 122 GLU A O 1
ATOM 915 N N . LYS A 1 123 ? -7.174 7.912 18.040 1.00 95.44 123 LYS A N 1
ATOM 916 C CA . LYS A 1 123 ? -7.532 6.580 18.540 1.00 95.44 123 LYS A CA 1
ATOM 917 C C . LYS A 1 123 ? -7.458 5.581 17.392 1.00 95.44 123 LYS A C 1
ATOM 919 O O . LYS A 1 123 ? -8.276 5.615 16.481 1.00 95.44 123 LYS A O 1
ATOM 924 N N . HIS A 1 124 ? -6.463 4.707 17.451 1.00 97.75 124 HIS A N 1
ATOM 925 C CA . HIS A 1 124 ? -6.201 3.707 16.426 1.00 97.75 124 HIS A CA 1
ATOM 926 C C . HIS A 1 124 ? -5.518 2.484 17.036 1.00 97.75 124 HIS A C 1
ATOM 928 O O . HIS A 1 124 ? -4.905 2.543 18.105 1.00 97.75 124 HIS A O 1
ATOM 934 N N . VAL A 1 125 ? -5.581 1.371 16.318 1.00 98.12 125 VAL A N 1
ATOM 935 C CA . VAL A 1 125 ? -4.781 0.180 16.582 1.00 98.12 125 VAL A CA 1
ATOM 936 C C . VAL A 1 125 ? -3.535 0.193 15.706 1.00 98.12 125 VAL A C 1
ATOM 938 O O . VAL A 1 125 ? -3.532 0.732 14.600 1.00 98.12 125 VAL A O 1
ATOM 941 N N . THR A 1 126 ? -2.455 -0.404 16.203 1.00 98.25 126 THR A N 1
ATOM 942 C CA . THR A 1 126 ? -1.185 -0.515 15.478 1.00 98.25 126 THR A CA 1
ATOM 943 C C . THR A 1 126 ? -0.751 -1.976 15.412 1.00 98.25 126 THR A C 1
ATOM 945 O O . THR A 1 126 ? -0.840 -2.704 16.404 1.00 98.25 126 THR A O 1
ATOM 948 N N . ARG A 1 127 ? -0.243 -2.402 14.252 1.00 98.19 127 ARG A N 1
ATOM 949 C CA . ARG A 1 127 ? 0.440 -3.688 14.066 1.00 98.19 127 ARG A CA 1
ATOM 950 C C . ARG A 1 127 ? 1.826 -3.439 13.484 1.00 98.19 127 ARG A C 1
ATOM 952 O O . ARG A 1 127 ? 1.981 -2.968 12.357 1.00 98.19 127 ARG A O 1
ATOM 959 N N . ILE A 1 128 ? 2.847 -3.723 14.284 1.00 98.00 128 ILE A N 1
ATOM 960 C CA . ILE A 1 128 ? 4.242 -3.501 13.901 1.00 98.00 128 ILE A CA 1
ATOM 961 C C . ILE A 1 128 ? 4.673 -4.585 12.917 1.00 98.00 128 ILE A C 1
ATOM 963 O O . ILE A 1 128 ? 4.457 -5.767 13.165 1.00 98.00 128 ILE A O 1
ATOM 967 N N . ALA A 1 129 ? 5.300 -4.165 11.817 1.00 96.94 129 ALA A N 1
ATOM 968 C CA . ALA A 1 129 ? 5.849 -5.045 10.788 1.00 96.94 129 ALA A CA 1
ATOM 969 C C . ALA A 1 129 ? 4.857 -6.033 10.143 1.00 96.94 129 ALA A C 1
ATOM 971 O O . ALA A 1 129 ? 5.284 -7.032 9.570 1.00 96.94 129 ALA A O 1
ATOM 972 N N . ALA A 1 130 ? 3.555 -5.741 10.206 1.00 97.69 130 ALA A N 1
ATOM 973 C CA . ALA A 1 130 ? 2.501 -6.576 9.630 1.00 97.69 130 ALA A CA 1
ATOM 974 C C . ALA A 1 130 ? 2.163 -6.224 8.169 1.00 97.69 130 ALA A C 1
ATOM 976 O O . ALA A 1 130 ? 1.418 -6.947 7.517 1.00 97.69 130 ALA A O 1
ATOM 977 N N . GLY A 1 131 ? 2.676 -5.104 7.653 1.00 96.19 131 GLY A N 1
ATOM 978 C CA . GLY A 1 131 ? 2.441 -4.660 6.282 1.00 96.19 131 GLY A CA 1
ATOM 979 C C . GLY A 1 131 ? 3.498 -5.141 5.285 1.00 96.19 131 GLY A C 1
ATOM 980 O O . GLY A 1 131 ? 4.524 -5.713 5.674 1.00 96.19 131 GLY A O 1
ATOM 981 N N . PRO A 1 132 ? 3.307 -4.828 3.989 1.00 94.69 132 PRO A N 1
ATOM 982 C CA . PRO A 1 132 ? 4.308 -5.078 2.960 1.00 94.69 132 PRO A CA 1
ATOM 983 C C . PRO A 1 132 ? 5.665 -4.498 3.346 1.00 94.69 132 PRO A C 1
ATOM 985 O O . PRO A 1 132 ? 5.748 -3.423 3.947 1.00 94.69 132 PRO A O 1
ATOM 988 N N . GLN A 1 133 ? 6.738 -5.217 3.011 1.00 94.94 133 GLN A N 1
ATOM 989 C CA . GLN A 1 133 ? 8.110 -4.807 3.336 1.00 94.94 133 GLN A CA 1
ATOM 990 C C . GLN A 1 133 ? 8.307 -4.519 4.838 1.00 94.94 133 GLN A C 1
ATOM 992 O O . GLN A 1 133 ? 9.052 -3.611 5.207 1.00 94.94 133 GLN A O 1
ATOM 997 N N . ARG A 1 134 ? 7.614 -5.277 5.707 1.00 96.19 134 ARG A N 1
ATOM 998 C CA . ARG A 1 134 ? 7.636 -5.123 7.173 1.00 96.19 134 ARG A CA 1
ATOM 999 C C . ARG A 1 134 ? 7.234 -3.718 7.637 1.00 96.19 134 ARG A C 1
ATOM 1001 O O . ARG A 1 134 ? 7.713 -3.234 8.664 1.00 96.19 134 ARG A O 1
ATOM 1008 N N . THR A 1 135 ? 6.352 -3.057 6.894 1.00 97.25 135 THR A N 1
ATOM 1009 C CA . THR A 1 135 ? 5.840 -1.731 7.258 1.00 97.25 135 THR A CA 1
ATOM 1010 C C . THR A 1 135 ? 4.867 -1.838 8.435 1.00 97.25 135 THR A C 1
ATOM 1012 O O . THR A 1 135 ? 4.217 -2.864 8.641 1.00 97.25 135 THR A O 1
ATOM 1015 N N . THR A 1 136 ? 4.778 -0.784 9.246 1.00 98.25 136 THR A N 1
ATOM 1016 C CA . THR A 1 136 ? 3.792 -0.710 10.332 1.00 98.25 136 THR A CA 1
ATOM 1017 C C . THR A 1 136 ? 2.417 -0.373 9.772 1.00 98.25 136 THR A C 1
ATOM 1019 O O . THR A 1 136 ? 2.294 0.589 9.016 1.00 98.25 136 THR A O 1
ATOM 1022 N N . LEU A 1 137 ? 1.398 -1.125 10.188 1.00 98.56 137 LEU A N 1
ATOM 1023 C CA . LEU A 1 137 ? 0.002 -0.860 9.855 1.00 98.56 137 LEU A CA 1
ATOM 1024 C C . LEU A 1 137 ? -0.700 -0.116 10.992 1.00 98.56 137 LEU A C 1
ATOM 1026 O O . LEU A 1 137 ? -0.464 -0.406 12.171 1.00 98.56 137 LEU A O 1
ATOM 1030 N N . LYS A 1 138 ? -1.599 0.795 10.629 1.00 98.50 138 LYS A N 1
ATOM 1031 C CA . LYS A 1 138 ? -2.542 1.474 11.520 1.00 98.50 138 LYS A CA 1
ATOM 1032 C C . LYS A 1 138 ? -3.962 1.332 10.980 1.00 98.50 138 LYS A C 1
ATOM 1034 O O . LYS A 1 138 ? -4.151 1.422 9.776 1.00 98.50 138 LYS A O 1
ATOM 1039 N N . ALA A 1 139 ? -4.940 1.142 11.855 1.00 98.31 139 ALA A N 1
ATOM 1040 C CA . ALA A 1 139 ? -6.367 1.157 11.511 1.00 98.31 139 ALA A CA 1
ATOM 1041 C C . ALA A 1 139 ? -7.168 1.757 12.672 1.00 98.31 139 ALA A C 1
ATOM 1043 O O . ALA A 1 139 ? -6.657 1.816 13.790 1.00 98.31 139 ALA A O 1
ATOM 1044 N N . LEU A 1 140 ? -8.404 2.198 12.444 1.00 98.06 140 LEU A N 1
ATOM 1045 C CA . LEU A 1 140 ? -9.216 2.819 13.502 1.00 98.06 140 LEU A CA 1
ATOM 1046 C C . LEU A 1 140 ? -9.620 1.834 14.608 1.00 98.06 140 LEU A C 1
ATOM 1048 O O . LEU A 1 140 ? -9.691 2.203 15.780 1.00 98.06 140 LEU A O 1
ATOM 1052 N N . ASP A 1 141 ? -9.808 0.569 14.254 1.00 97.75 141 ASP A N 1
ATOM 1053 C CA . ASP A 1 141 ? -10.264 -0.487 15.150 1.00 97.75 141 ASP A CA 1
ATOM 1054 C C . ASP A 1 141 ? -9.651 -1.845 14.768 1.00 97.75 141 ASP A C 1
ATOM 1056 O O . ASP A 1 141 ? -9.026 -2.006 13.715 1.00 97.75 141 ASP A O 1
ATOM 1060 N N . ASN A 1 142 ? -9.780 -2.826 15.669 1.00 97.94 142 ASN A N 1
ATOM 1061 C CA . ASN A 1 142 ? -9.264 -4.173 15.417 1.00 97.94 142 ASN A CA 1
ATOM 1062 C C . ASN A 1 142 ? -10.039 -4.882 14.302 1.00 97.94 142 ASN A C 1
ATOM 1064 O O . ASN A 1 142 ? -9.421 -5.630 13.563 1.00 97.94 142 ASN A O 1
ATOM 1068 N N . GLU A 1 143 ? -11.344 -4.648 14.159 1.00 97.50 143 GLU A N 1
ATOM 1069 C CA . GLU A 1 143 ? -12.157 -5.308 13.129 1.00 97.50 143 GLU A CA 1
ATOM 1070 C C . GLU A 1 143 ? -11.596 -5.015 11.732 1.00 97.50 143 GLU A C 1
ATOM 1072 O O . GLU A 1 143 ? -11.222 -5.932 11.009 1.00 97.50 143 GLU A O 1
ATOM 1077 N N . THR A 1 144 ? -11.395 -3.738 11.410 1.00 97.75 144 THR A N 1
ATOM 1078 C CA . THR A 1 144 ? -10.807 -3.278 10.145 1.00 97.75 144 THR A CA 1
ATOM 1079 C C . THR A 1 144 ? -9.393 -3.832 9.932 1.00 97.75 144 THR A C 1
ATOM 1081 O O . THR A 1 144 ? -9.040 -4.232 8.823 1.00 97.75 144 THR A O 1
ATOM 1084 N N . MET A 1 145 ? -8.566 -3.874 10.986 1.00 98.12 145 MET A N 1
ATOM 1085 C CA . MET A 1 145 ? -7.201 -4.413 10.908 1.00 98.12 145 MET A CA 1
ATOM 1086 C C . MET A 1 145 ? -7.192 -5.909 10.576 1.00 98.12 145 MET A C 1
ATOM 1088 O O . MET A 1 145 ? -6.430 -6.342 9.714 1.00 98.12 145 MET A O 1
ATOM 1092 N N . GLU A 1 146 ? -8.013 -6.698 11.269 1.00 98.06 146 GLU A N 1
ATOM 1093 C CA . GLU A 1 146 ? -8.074 -8.147 11.076 1.00 98.06 146 GLU A CA 1
ATOM 1094 C C . GLU A 1 146 ? -8.708 -8.491 9.718 1.00 98.06 146 GLU A C 1
ATOM 1096 O O . GLU A 1 146 ? -8.179 -9.340 9.005 1.00 98.06 146 GLU A O 1
ATOM 1101 N N . GLU A 1 147 ? -9.762 -7.779 9.298 1.00 98.06 147 GLU A N 1
ATOM 1102 C CA . GLU A 1 147 ? -10.345 -7.915 7.953 1.00 98.06 147 GLU A CA 1
ATOM 1103 C C . GLU A 1 147 ? -9.304 -7.662 6.854 1.00 98.06 147 GLU A C 1
ATOM 1105 O O . GLU A 1 147 ? -9.227 -8.413 5.883 1.00 98.06 147 GLU A O 1
ATOM 1110 N N . TYR A 1 148 ? -8.474 -6.628 7.007 1.00 98.00 148 TYR A N 1
ATOM 1111 C CA . TYR A 1 148 ? -7.420 -6.320 6.044 1.00 98.00 148 TYR A CA 1
ATOM 1112 C C . TYR A 1 148 ? -6.328 -7.390 6.004 1.00 98.00 148 TYR A C 1
ATOM 1114 O O . TYR A 1 148 ? -5.832 -7.724 4.927 1.00 98.00 148 TYR A O 1
ATOM 1122 N N . LEU A 1 149 ? -5.917 -7.915 7.160 1.00 97.19 149 LEU A N 1
ATOM 1123 C CA . LEU A 1 149 ? -4.868 -8.933 7.251 1.00 97.19 149 LEU A CA 1
ATOM 1124 C C . LEU A 1 149 ? -5.331 -10.318 6.785 1.00 97.19 149 LEU A C 1
ATOM 1126 O O . LEU A 1 149 ? -4.494 -11.115 6.373 1.00 97.19 149 LEU A O 1
ATOM 1130 N N . ALA A 1 150 ? -6.634 -10.592 6.842 1.00 97.06 150 ALA A N 1
ATOM 1131 C CA . ALA A 1 150 ? -7.217 -11.855 6.406 1.00 97.06 150 ALA A CA 1
ATOM 1132 C C . ALA A 1 150 ? -7.344 -11.995 4.876 1.00 97.06 150 ALA A C 1
ATOM 1134 O O . ALA A 1 150 ? -7.581 -13.106 4.400 1.00 97.06 150 ALA A O 1
ATOM 1135 N N . GLN A 1 151 ? -7.205 -10.897 4.122 1.00 93.25 151 GLN A N 1
ATOM 1136 C CA . GLN A 1 151 ? -7.159 -10.900 2.652 1.00 93.25 151 GLN A CA 1
ATOM 1137 C C . GLN A 1 151 ? -5.767 -11.242 2.120 1.00 93.25 151 GLN A C 1
ATOM 1139 O O . GLN A 1 151 ? -5.686 -12.031 1.158 1.00 93.25 151 GLN A O 1
#

Sequence (151 aa):
MTRTSSLLLAGLVASIVATGCQTGPSHEGVDADGQQASAQNASYDKPGFHTEVEDGRLWVLRPGQEKSEKHATLIAAGPEGMSVKALDRETALEYVATKPGFEVKMVEGRLWILKPGQEMSEKHVTRIAAGPQRTTLKALDNETMEEYLAQ

Secondary structure (DSSP, 8-state):
----------------------------------S-----------TT-EEEEETTEEEEE-TT----SS-EEETT-SGGGPEEEESSHHHHHHHHH--TT-EEEEETTEEEEE-TT----SS-EEETT-SGGGPEEEESSHHHHHHHHT-

Organism: NCBI:txid1396821

Radius of gyration: 27.34 Å; chains: 1; bounding box: 56×68×60 Å

pLDDT: mean 82.07, std 22.13, range [37.91, 98.56]

Foldseek 3Di:
DDDDDDDDDDDDDDDDDDDDDDDDDDDDDDPDPDPDPDPPPPPLDDVQWHWDADPQAIEIEGPPDDDDPQWDWDQLLGPPRHIYIYNYPQSSQQSSLDDPQWDWHDDPQAIETEGPPDDDDPQWDWDQLLGPPRTIYIYNDVVSVVVSSVD